Protein AF-A0A7T1I982-F1 (a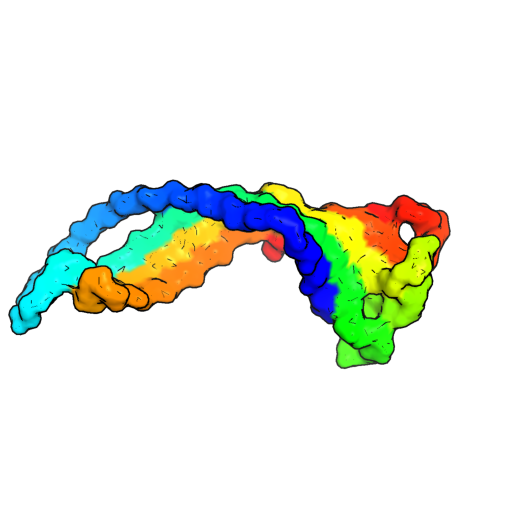fdb_monomer_lite)

Radius of gyration: 23.05 Å; chains: 1; bounding box: 55×33×66 Å

Structure (mmCIF, N/CA/C/O backbone):
data_AF-A0A7T1I982-F1
#
_entry.id   AF-A0A7T1I982-F1
#
loop_
_atom_site.group_PDB
_atom_site.id
_atom_site.type_symbol
_atom_site.label_atom_id
_atom_site.label_alt_id
_atom_site.label_comp_id
_atom_site.label_asym_id
_atom_site.label_entity_id
_atom_site.label_seq_id
_atom_site.pdbx_PDB_ins_code
_atom_site.Cartn_x
_atom_site.Cartn_y
_atom_site.Cartn_z
_atom_site.occupancy
_atom_site.B_iso_or_equiv
_atom_site.auth_seq_id
_atom_site.auth_comp_id
_atom_site.auth_asym_id
_atom_site.auth_atom_id
_atom_site.pdbx_PDB_model_num
ATOM 1 N N . MET A 1 1 ? -8.495 -12.329 6.505 1.00 71.44 1 MET A N 1
ATOM 2 C CA . MET A 1 1 ? -8.638 -10.868 6.593 1.00 71.44 1 MET A CA 1
ATOM 3 C C . MET A 1 1 ? -8.305 -10.332 5.226 1.00 71.44 1 MET A C 1
ATOM 5 O O . MET A 1 1 ? -7.237 -10.658 4.713 1.00 71.44 1 MET A O 1
ATOM 9 N N . HIS A 1 2 ? -9.186 -9.515 4.665 1.00 76.62 2 HIS A N 1
ATOM 10 C CA . HIS A 1 2 ? -8.957 -8.868 3.382 1.00 76.62 2 HIS A CA 1
ATOM 11 C C . HIS A 1 2 ? -9.156 -7.364 3.477 1.00 76.62 2 HIS A C 1
ATOM 13 O O . HIS A 1 2 ? -9.955 -6.864 4.272 1.00 76.62 2 HIS A O 1
ATOM 19 N N . ALA A 1 3 ? -8.416 -6.656 2.629 1.00 72.88 3 ALA A N 1
ATOM 20 C CA . ALA A 1 3 ? -8.620 -5.243 2.377 1.00 72.88 3 ALA A CA 1
ATOM 21 C C . ALA A 1 3 ? -9.680 -5.077 1.278 1.00 72.88 3 ALA A C 1
ATOM 23 O O . ALA A 1 3 ? -9.596 -5.712 0.224 1.00 72.88 3 ALA A O 1
ATOM 24 N N . ARG A 1 4 ? -10.674 -4.218 1.512 1.00 72.69 4 ARG A N 1
ATOM 25 C CA . ARG A 1 4 ? -11.615 -3.736 0.494 1.00 72.69 4 ARG A CA 1
ATOM 26 C C . ARG A 1 4 ? -11.333 -2.264 0.244 1.00 72.69 4 ARG A C 1
ATOM 28 O O . ARG A 1 4 ? -11.470 -1.457 1.158 1.00 72.69 4 ARG A O 1
ATOM 35 N N . THR A 1 5 ? -10.971 -1.916 -0.979 1.00 64.31 5 THR A N 1
ATOM 36 C CA . THR A 1 5 ? -10.926 -0.526 -1.432 1.00 64.31 5 THR A CA 1
ATOM 37 C C . THR A 1 5 ? -12.274 -0.154 -2.041 1.00 64.31 5 THR A C 1
ATOM 39 O O . THR A 1 5 ? -12.868 -0.944 -2.779 1.00 64.31 5 THR A O 1
ATOM 42 N N . THR A 1 6 ? -12.789 1.029 -1.705 1.00 52.59 6 THR A N 1
ATOM 43 C CA . THR A 1 6 ? -14.014 1.561 -2.326 1.00 52.59 6 THR A CA 1
ATOM 44 C C . THR A 1 6 ? -13.594 2.494 -3.463 1.00 52.59 6 THR A C 1
ATOM 46 O O . THR A 1 6 ? -13.079 3.566 -3.155 1.00 52.59 6 THR A O 1
ATOM 49 N N . PRO A 1 7 ? -13.774 2.119 -4.746 1.00 37.97 7 PRO A N 1
ATOM 50 C CA . PRO A 1 7 ? -13.265 2.910 -5.860 1.00 37.97 7 PRO A CA 1
ATOM 51 C C . PRO A 1 7 ? -14.081 4.190 -6.051 1.00 37.97 7 PRO A C 1
ATOM 53 O O . PRO A 1 7 ? -15.233 4.141 -6.495 1.00 37.97 7 PRO A O 1
ATOM 56 N N . HIS A 1 8 ? -13.473 5.342 -5.779 1.00 37.94 8 HIS A N 1
ATOM 57 C CA . HIS A 1 8 ? -14.014 6.654 -6.120 1.00 37.94 8 HIS A CA 1
ATOM 58 C C . HIS A 1 8 ? -12.903 7.523 -6.729 1.00 37.94 8 HIS A C 1
ATOM 60 O O . HIS A 1 8 ? -12.364 8.412 -6.087 1.00 37.94 8 HIS A O 1
ATOM 66 N N . LEU A 1 9 ? -12.689 7.311 -8.034 1.00 40.25 9 LEU A N 1
ATOM 67 C CA . LEU A 1 9 ? -11.891 8.128 -8.958 1.00 40.25 9 LEU A CA 1
ATOM 68 C C . LEU A 1 9 ? -10.350 8.116 -8.787 1.00 40.25 9 LEU A C 1
ATOM 70 O O . LEU A 1 9 ? -9.764 8.890 -8.045 1.00 40.25 9 LEU A O 1
ATOM 74 N N . ALA A 1 10 ? -9.729 7.401 -9.734 1.00 39.25 10 ALA A N 1
ATOM 75 C CA . ALA A 1 10 ? -8.494 7.743 -10.454 1.00 39.25 10 ALA A CA 1
ATOM 76 C C . ALA A 1 10 ? -7.179 7.863 -9.652 1.00 39.25 10 ALA A C 1
ATOM 78 O O . ALA A 1 10 ? -6.748 8.940 -9.251 1.00 39.25 10 ALA A O 1
ATOM 79 N N . LEU A 1 11 ? -6.446 6.746 -9.617 1.00 40.78 11 LEU A N 1
ATOM 80 C CA . LEU A 1 11 ? -5.017 6.678 -9.312 1.00 40.78 11 LEU A CA 1
ATOM 81 C C . LEU A 1 11 ? -4.203 7.454 -10.374 1.00 40.78 11 LEU A C 1
ATOM 83 O O . LEU A 1 11 ? -3.942 6.948 -11.468 1.00 40.78 11 LEU A O 1
ATOM 87 N N . ALA A 1 12 ? -3.817 8.696 -10.080 1.00 39.25 12 ALA A N 1
ATOM 88 C CA . ALA A 1 12 ? -2.963 9.503 -10.952 1.00 39.25 12 ALA A CA 1
ATOM 89 C C . ALA A 1 12 ? -1.482 9.301 -10.586 1.00 39.25 12 ALA A C 1
ATOM 91 O O . ALA A 1 12 ? -0.897 10.090 -9.848 1.00 39.25 12 ALA A O 1
ATOM 92 N N . ILE A 1 13 ? -0.859 8.242 -11.112 1.00 48.72 13 ILE A N 1
ATOM 93 C CA . ILE A 1 13 ? 0.595 8.047 -10.995 1.00 48.72 13 ILE A CA 1
ATOM 94 C C . ILE A 1 13 ? 1.289 9.016 -11.961 1.00 48.72 13 ILE A C 1
ATOM 96 O O . ILE A 1 13 ? 1.375 8.763 -13.165 1.00 48.72 13 ILE A O 1
ATOM 100 N N . LEU A 1 14 ? 1.794 10.136 -11.443 1.00 41.97 14 LEU A N 1
ATOM 101 C CA . LEU A 1 14 ? 2.629 11.063 -12.206 1.00 41.97 14 LEU A CA 1
ATOM 102 C C . LEU A 1 14 ? 4.081 10.551 -12.206 1.00 41.97 14 LEU A C 1
ATOM 104 O O . LEU A 1 14 ? 4.866 10.891 -11.328 1.00 41.97 14 LEU A O 1
ATOM 108 N N . SER A 1 15 ? 4.434 9.701 -13.172 1.00 40.97 15 SER A N 1
ATOM 109 C CA . SER A 1 15 ? 5.790 9.148 -13.311 1.00 40.97 15 SER A CA 1
ATOM 110 C C . SER A 1 15 ? 6.630 9.970 -14.299 1.00 40.97 15 SER A C 1
ATOM 112 O O . SER A 1 15 ? 6.327 10.055 -15.489 1.00 40.97 15 SER A O 1
ATOM 114 N N . LEU A 1 16 ? 7.715 10.583 -13.812 1.00 41.53 16 LEU A N 1
ATOM 115 C CA . LEU A 1 16 ? 8.691 11.300 -14.640 1.00 41.53 16 LEU A CA 1
ATOM 116 C C . LEU A 1 16 ? 9.818 10.338 -15.053 1.00 41.53 16 LEU A C 1
ATOM 118 O O . LEU A 1 16 ? 10.686 10.006 -14.250 1.00 41.53 16 LEU A O 1
ATOM 122 N N . THR A 1 17 ? 9.820 9.871 -16.303 1.00 43.06 17 THR A N 1
ATOM 123 C CA . THR A 1 17 ? 10.876 8.981 -16.820 1.00 43.06 17 THR A CA 1
ATOM 124 C C . THR A 1 17 ? 12.028 9.769 -17.446 1.00 43.06 17 THR A C 1
ATOM 126 O O . THR A 1 17 ? 11.831 10.427 -18.468 1.00 43.06 17 THR A O 1
ATOM 129 N N . LEU A 1 18 ? 13.238 9.644 -16.892 1.00 42.97 18 LEU A N 1
ATOM 130 C CA . LEU A 1 18 ? 14.484 10.139 -17.496 1.00 42.97 18 LEU A CA 1
ATOM 131 C C . LEU A 1 18 ? 15.231 8.985 -18.207 1.00 42.97 18 LEU A C 1
ATOM 133 O O . LEU A 1 18 ? 15.475 7.957 -17.574 1.00 42.97 18 LEU A O 1
ATOM 137 N N . PRO A 1 19 ? 15.614 9.105 -19.495 1.00 44.16 19 PRO A N 1
ATOM 138 C CA . PRO A 1 19 ? 16.376 8.062 -20.185 1.00 44.16 19 PRO A CA 1
ATOM 139 C C . PRO A 1 19 ? 17.868 8.102 -19.801 1.00 44.16 19 PRO A C 1
ATOM 141 O O . PRO A 1 19 ? 18.516 9.136 -19.951 1.00 44.16 19 PRO A O 1
ATOM 144 N N . LEU A 1 20 ? 18.427 6.972 -19.342 1.00 54.00 20 LEU A N 1
ATOM 145 C CA . LEU A 1 20 ? 19.865 6.809 -19.070 1.00 54.00 20 LEU A CA 1
ATOM 146 C C . LEU A 1 20 ? 20.592 6.135 -20.257 1.00 54.00 20 LEU A C 1
ATOM 148 O O . LEU A 1 20 ? 20.045 5.245 -20.905 1.00 54.00 20 LEU A O 1
ATOM 152 N N . LEU A 1 21 ? 21.824 6.579 -20.530 1.00 53.88 21 LEU A N 1
ATOM 153 C CA . LEU A 1 21 ? 22.690 6.200 -21.662 1.00 53.88 21 LEU A CA 1
ATOM 154 C C . LEU A 1 21 ? 23.068 4.702 -21.690 1.00 53.88 21 LEU A C 1
ATOM 156 O O . LEU A 1 21 ? 23.448 4.135 -20.669 1.00 53.88 21 LEU A O 1
ATOM 160 N N . ALA A 1 22 ? 23.028 4.083 -22.878 1.00 53.91 22 ALA A N 1
ATOM 161 C CA . ALA A 1 22 ? 23.384 2.678 -23.111 1.00 53.91 22 ALA A CA 1
ATOM 162 C C . ALA A 1 22 ? 24.857 2.496 -23.544 1.00 53.91 22 ALA A C 1
ATOM 164 O O . ALA A 1 22 ? 25.353 3.238 -24.391 1.00 53.91 22 ALA A O 1
ATOM 165 N N . PHE A 1 23 ? 25.531 1.475 -23.000 1.00 51.56 23 PHE A N 1
ATOM 166 C CA . PHE A 1 23 ? 26.853 0.983 -23.425 1.00 51.56 23 PHE A CA 1
ATOM 167 C C . PHE A 1 23 ? 26.703 -0.127 -24.487 1.00 51.56 23 PHE A C 1
ATOM 169 O O . PHE A 1 23 ? 25.874 -1.021 -24.326 1.00 51.56 23 PHE A O 1
ATOM 176 N N . SER A 1 24 ? 27.510 -0.099 -25.555 1.00 61.81 24 SER A N 1
ATOM 177 C CA . SER A 1 24 ? 27.426 -1.003 -26.720 1.00 61.81 24 SER A CA 1
ATOM 178 C C . SER A 1 24 ? 28.571 -2.036 -26.786 1.00 61.81 24 SER A C 1
ATOM 180 O O . SER A 1 24 ? 29.743 -1.676 -26.719 1.00 61.81 24 SER A O 1
ATOM 182 N N . GLY A 1 25 ? 28.230 -3.3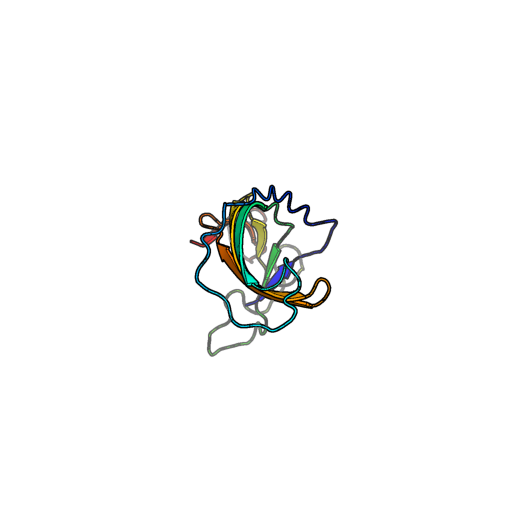24 -26.961 1.00 56.22 25 GLY A N 1
ATOM 183 C CA . GLY A 1 25 ? 29.145 -4.437 -27.298 1.00 56.22 25 GLY A CA 1
ATOM 184 C C . GLY A 1 25 ? 29.010 -4.901 -28.768 1.00 56.22 25 GLY A C 1
ATOM 185 O O . GLY A 1 25 ? 28.096 -4.437 -29.452 1.00 56.22 25 GLY A O 1
ATOM 186 N N . PRO A 1 26 ? 29.900 -5.778 -29.291 1.00 54.31 26 PRO A N 1
ATOM 187 C CA . PRO A 1 26 ? 30.005 -6.058 -30.730 1.00 54.31 26 PRO A CA 1
ATOM 188 C C . PRO A 1 26 ? 28.917 -7.009 -31.271 1.00 54.31 26 PRO A C 1
ATOM 190 O O . PRO A 1 26 ? 28.424 -7.891 -30.572 1.00 54.31 26 PRO A O 1
ATOM 193 N N . ALA A 1 27 ? 28.557 -6.793 -32.542 1.00 50.53 27 ALA A N 1
ATOM 194 C CA . ALA A 1 27 ? 27.312 -7.205 -33.195 1.00 50.53 27 ALA A CA 1
ATOM 195 C C . ALA A 1 27 ? 27.381 -8.517 -34.012 1.00 50.53 27 ALA A C 1
ATOM 197 O O . ALA A 1 27 ? 28.410 -8.855 -34.593 1.00 50.53 27 ALA A O 1
ATOM 198 N N . SER A 1 28 ? 26.233 -9.198 -34.138 1.00 48.69 28 SER A N 1
ATOM 199 C CA . SER A 1 28 ? 25.940 -10.233 -35.146 1.00 48.69 28 SER A CA 1
ATOM 200 C C . SER A 1 28 ? 24.785 -9.774 -36.047 1.00 48.69 28 SER A C 1
ATOM 202 O O . SER A 1 28 ? 23.819 -9.184 -35.564 1.00 48.69 28 SER A O 1
ATOM 204 N N . HIS A 1 29 ? 24.890 -10.038 -37.354 1.00 45.75 29 HIS A N 1
ATOM 205 C CA . HIS A 1 29 ? 23.954 -9.587 -38.391 1.00 45.75 29 HIS A CA 1
ATOM 206 C C . HIS A 1 29 ? 22.636 -10.384 -38.399 1.00 45.75 29 HIS A C 1
ATOM 208 O O . HIS A 1 29 ? 22.467 -11.342 -39.147 1.00 45.75 29 HIS A O 1
ATOM 214 N N . ALA A 1 30 ? 21.673 -9.925 -37.608 1.00 51.34 30 ALA A N 1
ATOM 215 C CA . ALA A 1 30 ? 20.272 -9.852 -38.017 1.00 51.34 30 ALA A CA 1
ATOM 216 C C . ALA A 1 30 ? 19.985 -8.376 -38.331 1.00 51.34 30 ALA A C 1
ATOM 218 O O . ALA A 1 30 ? 20.660 -7.508 -37.774 1.00 51.34 30 ALA A O 1
ATOM 219 N N . GLN A 1 31 ? 19.020 -8.059 -39.201 1.00 46.59 31 GLN A N 1
ATOM 220 C CA . GLN A 1 31 ? 18.556 -6.677 -39.361 1.00 46.59 31 GLN A CA 1
ATOM 221 C C . GLN A 1 31 ? 17.841 -6.275 -38.067 1.00 46.59 31 GLN A C 1
ATOM 223 O O . GLN A 1 31 ? 16.626 -6.396 -37.937 1.00 46.59 31 GLN A O 1
ATOM 228 N N . ALA A 1 32 ? 18.637 -5.914 -37.064 1.00 54.34 32 ALA A N 1
ATOM 229 C CA . ALA A 1 32 ? 18.178 -5.489 -35.767 1.00 54.34 32 ALA A CA 1
ATOM 230 C C . ALA A 1 32 ? 17.438 -4.174 -35.980 1.00 54.34 32 ALA A C 1
ATOM 232 O O . ALA A 1 32 ? 17.995 -3.215 -36.518 1.00 54.34 32 ALA A O 1
ATOM 233 N N . ASP A 1 33 ? 16.169 -4.133 -35.577 1.00 62.53 33 ASP A N 1
ATOM 234 C CA . ASP A 1 33 ? 15.517 -2.857 -35.319 1.00 62.53 33 ASP A CA 1
ATOM 235 C C . ASP A 1 33 ? 16.475 -2.085 -34.395 1.00 62.53 33 ASP A C 1
ATOM 237 O O . ASP A 1 33 ? 16.852 -2.636 -33.360 1.00 62.53 33 ASP A O 1
ATOM 241 N N . PRO A 1 34 ? 16.929 -0.866 -34.730 1.00 64.88 34 PRO A N 1
ATOM 242 C CA . PRO A 1 34 ? 17.893 -0.130 -33.904 1.00 64.88 34 PRO A CA 1
ATOM 243 C C . PRO A 1 34 ? 17.386 0.124 -32.474 1.00 64.88 34 PRO A C 1
ATOM 245 O O . PRO A 1 34 ? 18.147 0.544 -31.609 1.00 64.88 34 PRO A O 1
ATOM 248 N N . ALA A 1 35 ? 16.098 -0.128 -32.223 1.00 74.12 35 ALA A N 1
ATOM 249 C CA . ALA A 1 35 ? 15.475 -0.086 -30.912 1.00 74.12 35 ALA A CA 1
ATOM 250 C C . ALA A 1 35 ? 15.458 -1.435 -30.160 1.00 74.12 35 ALA A C 1
ATOM 252 O O . ALA A 1 35 ? 15.021 -1.455 -29.010 1.00 74.12 35 ALA A O 1
ATOM 253 N N . ALA A 1 36 ? 15.850 -2.550 -30.780 1.00 88.88 36 ALA A N 1
ATOM 254 C CA . ALA A 1 36 ? 15.878 -3.858 -30.138 1.00 88.88 36 ALA A CA 1
ATOM 255 C C . ALA A 1 36 ? 17.066 -3.964 -29.174 1.00 88.88 36 ALA A C 1
ATOM 257 O O . ALA A 1 36 ? 18.191 -3.600 -29.513 1.00 88.88 36 ALA A O 1
ATOM 258 N N . GLY A 1 37 ? 16.815 -4.468 -27.969 1.00 92.25 37 GLY A N 1
ATOM 259 C CA . GLY A 1 37 ? 17.839 -4.585 -26.938 1.00 92.25 37 GLY A CA 1
ATOM 260 C C . GLY A 1 37 ? 17.310 -4.448 -25.512 1.00 92.25 37 GLY A C 1
ATOM 261 O O . GLY A 1 37 ? 16.119 -4.179 -25.298 1.00 92.25 37 GLY A O 1
ATOM 262 N N . PRO A 1 38 ? 18.199 -4.650 -24.524 1.00 94.94 38 PRO A N 1
ATOM 263 C CA . PRO A 1 38 ? 17.874 -4.453 -23.124 1.00 94.94 38 PRO A CA 1
ATOM 264 C C . PRO A 1 38 ? 17.721 -2.964 -22.810 1.00 94.94 38 PRO A C 1
ATOM 266 O O . PRO A 1 38 ? 18.409 -2.115 -23.376 1.00 94.94 38 PRO A O 1
ATOM 269 N N . TYR A 1 39 ? 16.837 -2.644 -21.874 1.00 92.06 39 TYR A N 1
ATOM 270 C CA . TYR A 1 39 ? 16.705 -1.296 -21.339 1.00 92.06 39 TYR A CA 1
ATOM 271 C C . TYR A 1 39 ? 16.304 -1.342 -19.862 1.00 92.06 39 TYR A C 1
ATOM 273 O O . TYR A 1 39 ? 15.713 -2.314 -19.388 1.00 92.06 39 TYR A O 1
ATOM 281 N N . GLY A 1 40 ? 16.633 -0.269 -19.147 1.00 94.38 40 GLY A N 1
ATOM 282 C CA . GLY A 1 40 ? 16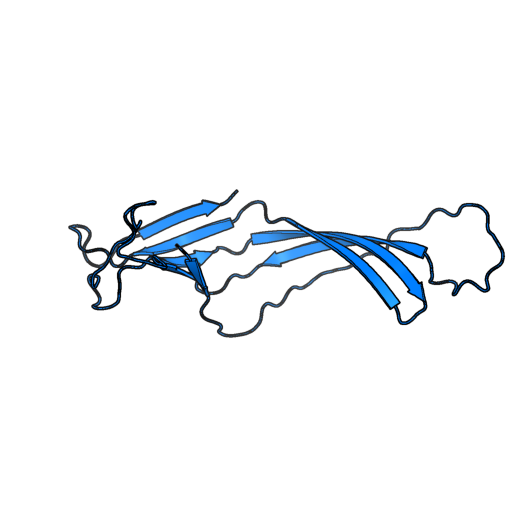.227 -0.048 -17.764 1.00 94.38 40 GLY A CA 1
ATOM 283 C C . GLY A 1 40 ? 15.339 1.185 -17.640 1.00 94.38 40 GLY A C 1
ATOM 284 O O . GLY A 1 40 ? 15.426 2.113 -18.448 1.00 94.38 40 GLY A O 1
ATOM 285 N N . ARG A 1 41 ? 14.482 1.193 -16.622 1.00 94.81 41 ARG A N 1
ATOM 286 C CA . ARG A 1 41 ? 13.691 2.350 -16.202 1.00 94.81 41 ARG A CA 1
ATOM 287 C C . ARG A 1 41 ? 13.784 2.492 -14.695 1.00 94.81 41 ARG A C 1
ATOM 289 O O . ARG A 1 41 ? 13.744 1.499 -13.979 1.00 94.81 41 ARG A O 1
ATOM 296 N N . LEU A 1 42 ? 13.857 3.732 -14.242 1.00 95.12 42 LEU A N 1
ATOM 297 C CA . LEU A 1 42 ? 13.653 4.096 -12.851 1.00 95.12 42 LEU A CA 1
ATOM 298 C C . LEU A 1 42 ? 12.593 5.193 -12.815 1.00 95.12 42 LEU A C 1
ATOM 300 O O . LEU A 1 42 ? 12.525 6.025 -13.726 1.00 95.12 42 LEU A O 1
ATOM 304 N N . GLY A 1 43 ? 11.755 5.157 -11.792 1.00 93.38 43 GLY A N 1
ATOM 305 C CA . GLY A 1 43 ? 10.670 6.099 -11.579 1.00 93.38 43 GLY A CA 1
ATOM 306 C C . GLY A 1 43 ? 10.489 6.381 -10.096 1.00 93.38 43 GLY A C 1
ATOM 307 O O . GLY A 1 43 ? 10.866 5.583 -9.239 1.00 93.38 43 GLY A O 1
ATOM 308 N N . GLY A 1 44 ? 9.917 7.540 -9.809 1.00 94.50 44 GLY A N 1
ATOM 309 C CA . GLY A 1 44 ? 9.446 7.907 -8.485 1.00 94.50 44 GLY A CA 1
ATOM 310 C C . GLY A 1 44 ? 8.099 8.605 -8.610 1.00 94.50 44 GLY A C 1
ATOM 311 O O . GLY A 1 44 ? 7.841 9.262 -9.622 1.00 94.50 44 GLY A O 1
ATOM 312 N N . GLY A 1 45 ? 7.249 8.454 -7.604 1.00 91.94 45 GLY A N 1
ATOM 313 C CA . GLY A 1 45 ? 5.922 9.055 -7.569 1.00 91.94 45 GLY A CA 1
ATOM 314 C C . GLY A 1 45 ? 5.380 9.164 -6.151 1.00 91.94 45 GLY A C 1
ATOM 315 O O . GLY A 1 45 ? 6.021 8.736 -5.195 1.00 91.94 45 GLY A O 1
ATOM 316 N N . ILE A 1 46 ? 4.191 9.745 -6.028 1.00 91.12 46 ILE A N 1
ATOM 317 C CA . ILE A 1 46 ? 3.428 9.772 -4.780 1.00 91.12 46 ILE A CA 1
ATOM 318 C C . ILE A 1 46 ? 2.141 8.995 -5.029 1.00 91.12 46 ILE A C 1
ATOM 320 O O . ILE A 1 46 ? 1.414 9.297 -5.977 1.00 91.12 46 ILE A O 1
ATOM 324 N N . ASP A 1 47 ? 1.890 7.992 -4.196 1.00 88.25 47 ASP A N 1
ATOM 325 C CA . ASP A 1 47 ? 0.624 7.273 -4.145 1.00 88.25 47 ASP A CA 1
ATOM 326 C C . ASP A 1 47 ? -0.350 8.055 -3.261 1.00 88.25 47 ASP A C 1
ATOM 328 O O . ASP A 1 47 ? 0.040 8.516 -2.189 1.00 88.25 47 ASP A O 1
ATOM 332 N N . TRP A 1 48 ? -1.600 8.198 -3.697 1.00 87.31 48 TRP A N 1
ATOM 333 C CA . TRP A 1 48 ? -2.680 8.827 -2.928 1.00 87.31 48 TRP A CA 1
ATOM 334 C C . TRP A 1 48 ? -3.776 7.782 -2.720 1.00 87.31 48 TRP A C 1
ATOM 336 O O . TRP A 1 48 ? -4.656 7.643 -3.573 1.00 87.31 48 TRP A O 1
ATOM 346 N N . PRO A 1 49 ? -3.696 6.995 -1.636 1.00 80.56 49 PRO A N 1
ATOM 347 C CA . PRO A 1 49 ? -4.556 5.838 -1.463 1.00 80.56 49 PRO A CA 1
ATOM 348 C C . PRO A 1 49 ? -5.998 6.241 -1.152 1.00 80.56 49 PRO A C 1
ATOM 350 O O . PRO A 1 49 ? -6.264 7.157 -0.374 1.00 80.56 49 PRO A O 1
ATOM 353 N N . GLU A 1 50 ? -6.947 5.515 -1.733 1.00 84.38 50 GLU A N 1
ATOM 354 C CA . GLU A 1 50 ? -8.365 5.683 -1.423 1.00 84.38 50 GLU A CA 1
ATOM 355 C C . GLU A 1 50 ? -8.735 5.050 -0.067 1.00 84.38 50 GLU A C 1
ATOM 357 O O . GLU A 1 50 ? -7.945 4.365 0.595 1.00 84.38 50 GLU A O 1
ATOM 362 N N . SER A 1 51 ? -9.996 5.245 0.334 1.00 86.88 51 SER A N 1
ATOM 363 C CA . SER A 1 51 ? -10.551 4.595 1.520 1.00 86.88 51 SER A CA 1
ATOM 364 C C . SER A 1 51 ? -10.402 3.069 1.446 1.00 86.88 51 SER A C 1
ATOM 366 O O . SER A 1 51 ? -10.800 2.430 0.465 1.00 86.88 51 SER A O 1
ATOM 368 N N . THR A 1 52 ? -9.850 2.493 2.510 1.00 88.88 52 THR A N 1
ATOM 369 C CA . THR A 1 52 ? -9.608 1.063 2.680 1.00 88.88 52 THR A CA 1
ATOM 370 C C . THR A 1 52 ? -10.317 0.569 3.936 1.00 88.88 52 THR A C 1
ATOM 372 O O . THR A 1 52 ? -10.212 1.163 5.010 1.00 88.88 52 THR A O 1
ATOM 375 N N . GLY A 1 53 ? -11.054 -0.529 3.797 1.00 89.94 53 GLY A N 1
ATOM 376 C CA . GLY A 1 53 ? -11.690 -1.247 4.894 1.00 89.94 53 GLY A CA 1
ATOM 377 C C . GLY A 1 53 ? -11.049 -2.611 5.114 1.00 89.94 53 GLY A C 1
ATOM 378 O O . GLY A 1 53 ? -10.735 -3.314 4.156 1.00 89.94 53 GLY A O 1
ATOM 379 N N . PHE A 1 54 ? -10.907 -3.011 6.370 1.00 91.25 54 PHE A N 1
ATOM 380 C CA . PHE A 1 54 ? -10.432 -4.319 6.786 1.00 91.25 54 PHE A CA 1
ATOM 381 C C . PHE A 1 54 ? -11.534 -5.075 7.516 1.00 91.25 54 PHE A C 1
ATOM 383 O O . PHE A 1 54 ? -12.135 -4.561 8.460 1.00 91.25 54 PHE A O 1
ATOM 390 N N . ALA A 1 55 ? -11.765 -6.311 7.085 1.00 92.25 55 ALA A N 1
ATOM 391 C CA . ALA A 1 55 ? -12.706 -7.228 7.711 1.00 92.25 55 ALA A CA 1
ATOM 392 C C . ALA A 1 55 ? -12.187 -8.670 7.609 1.00 92.25 55 ALA A C 1
ATOM 394 O O . ALA A 1 55 ? -11.245 -8.971 6.867 1.00 92.25 55 ALA A O 1
ATOM 395 N N . ASP A 1 56 ? -12.809 -9.584 8.350 1.00 91.75 56 ASP A N 1
ATOM 396 C CA . ASP A 1 56 ? -12.550 -11.008 8.177 1.00 91.75 56 ASP A CA 1
ATOM 397 C C . ASP A 1 56 ? -13.248 -11.533 6.918 1.00 91.75 56 ASP A C 1
ATOM 399 O O . ASP A 1 56 ? -14.436 -11.286 6.707 1.00 91.75 56 ASP A O 1
ATOM 403 N N . ASP A 1 57 ? -12.530 -12.318 6.110 1.00 90.69 57 ASP A N 1
ATOM 404 C CA . ASP A 1 57 ? -13.121 -13.072 4.996 1.00 90.69 57 ASP A CA 1
ATOM 405 C C . ASP A 1 57 ? -14.128 -14.108 5.506 1.00 90.69 57 ASP A C 1
ATOM 407 O O . ASP A 1 57 ? -15.222 -14.266 4.969 1.00 90.69 57 ASP A O 1
ATOM 411 N N . ASN A 1 58 ? -13.743 -14.810 6.575 1.00 91.50 58 ASN A N 1
ATOM 412 C CA . ASN A 1 58 ? -14.584 -15.740 7.307 1.00 91.50 58 ASN A CA 1
ATOM 413 C C . ASN A 1 58 ? -14.562 -15.365 8.789 1.00 91.50 58 ASN A C 1
ATOM 415 O O . ASN A 1 58 ? -13.669 -15.771 9.535 1.00 91.50 58 ASN A O 1
ATOM 419 N N . CYS A 1 59 ? -15.576 -14.617 9.213 1.00 92.31 59 CYS A N 1
ATOM 420 C CA . CYS A 1 59 ? -15.711 -14.140 10.586 1.00 92.31 59 CYS A CA 1
ATOM 421 C C . CYS A 1 59 ? -15.892 -15.268 11.623 1.00 92.31 59 CYS A C 1
ATOM 423 O O . CYS A 1 59 ? -15.738 -15.033 12.819 1.00 92.31 59 CYS A O 1
ATOM 425 N N . ALA A 1 60 ? -16.210 -16.492 11.180 1.00 94.25 60 ALA A N 1
ATOM 426 C CA . ALA A 1 60 ? -16.361 -17.675 12.027 1.00 94.25 60 ALA A CA 1
ATOM 427 C C . ALA A 1 60 ? -15.116 -18.583 12.010 1.00 94.25 60 ALA A C 1
ATOM 429 O O . ALA A 1 60 ? -15.151 -19.698 12.540 1.00 94.25 60 ALA A O 1
ATOM 430 N N . SER A 1 61 ? -14.020 -18.146 11.378 1.00 94.19 61 SER A N 1
ATOM 431 C CA . SER A 1 61 ? -12.784 -18.922 11.320 1.00 94.19 61 SER A CA 1
ATOM 432 C C . SER A 1 61 ? -12.201 -19.138 12.718 1.00 94.19 61 SER A C 1
ATOM 434 O O . SER A 1 61 ? -12.084 -18.206 13.510 1.00 94.19 61 SER A O 1
ATOM 436 N N . GLN A 1 62 ? -11.807 -20.379 13.012 1.00 93.19 62 GLN A N 1
ATOM 437 C CA . GLN A 1 62 ? -11.146 -20.753 14.271 1.00 93.19 62 GLN A CA 1
ATOM 438 C C . GLN A 1 62 ? -9.656 -21.071 14.084 1.00 93.19 62 GLN A C 1
ATOM 440 O O . GLN A 1 62 ? -8.915 -21.139 15.064 1.00 93.19 62 GLN A O 1
ATOM 445 N N . ARG A 1 63 ? -9.202 -21.296 12.841 1.00 89.56 63 ARG A N 1
ATOM 446 C CA . ARG A 1 63 ? -7.800 -21.597 12.499 1.00 89.56 63 ARG A CA 1
ATOM 447 C C . ARG A 1 63 ? -7.427 -21.004 11.128 1.00 89.56 63 ARG A C 1
ATOM 449 O O . ARG A 1 63 ? -7.683 -21.658 10.120 1.00 89.56 63 ARG A O 1
ATOM 456 N N . PRO A 1 64 ? -6.810 -19.808 11.080 1.00 88.12 64 PRO A N 1
ATOM 457 C CA . PRO A 1 64 ? -6.561 -18.902 12.209 1.00 88.12 64 PRO A CA 1
ATOM 458 C C . PRO A 1 64 ? -7.873 -18.361 12.797 1.00 88.12 64 PRO A C 1
ATOM 460 O O . PRO A 1 64 ? -8.895 -18.339 12.108 1.00 88.12 64 PRO A O 1
ATOM 463 N N . ALA A 1 65 ? -7.860 -17.965 14.072 1.00 91.12 65 ALA A N 1
ATOM 464 C CA . ALA A 1 65 ? -9.008 -17.293 14.676 1.00 91.12 65 ALA A CA 1
ATOM 465 C C . ALA A 1 65 ? -9.307 -15.984 13.923 1.00 91.12 65 ALA A C 1
ATOM 467 O O . ALA A 1 65 ? -8.378 -15.282 13.520 1.00 91.12 65 ALA A O 1
ATOM 468 N N . ALA A 1 66 ? -10.589 -15.688 13.711 1.00 91.19 66 ALA A N 1
ATOM 469 C CA . ALA A 1 66 ? -11.038 -14.432 13.119 1.00 91.19 66 ALA A CA 1
ATOM 470 C C . ALA A 1 66 ? -10.548 -13.232 13.952 1.00 91.19 66 ALA A C 1
ATOM 472 O O . ALA A 1 66 ? -10.582 -13.282 15.184 1.00 91.19 66 ALA A O 1
ATOM 473 N N . LEU A 1 67 ? -10.071 -12.178 13.283 1.00 89.56 67 LEU A N 1
ATOM 474 C CA . LEU A 1 67 ? -9.459 -11.023 13.944 1.00 89.56 67 LEU A CA 1
ATOM 475 C C . LEU A 1 67 ? -10.512 -10.082 14.542 1.00 89.56 67 LEU A C 1
ATOM 477 O O . LEU A 1 67 ? -10.332 -9.565 15.641 1.00 89.56 67 LEU A O 1
ATOM 481 N N . PHE A 1 68 ? -11.605 -9.870 13.813 1.00 90.69 68 PHE A N 1
ATOM 482 C CA . PHE A 1 68 ? -12.730 -9.022 14.198 1.00 90.69 68 PHE A CA 1
ATOM 483 C C . PHE A 1 68 ? -13.910 -9.861 14.705 1.00 90.69 68 PHE A C 1
ATOM 485 O O . PHE A 1 68 ? -14.571 -9.485 15.670 1.00 90.69 68 PHE A O 1
ATOM 492 N N . GLY A 1 69 ? -14.148 -11.022 14.088 1.00 91.12 69 GLY A N 1
ATOM 493 C CA . GLY A 1 69 ? -15.226 -11.942 14.445 1.00 91.12 69 GLY A CA 1
ATOM 494 C C . GLY A 1 69 ? -16.574 -11.593 13.811 1.00 91.12 69 GLY A C 1
ATOM 495 O O . GLY A 1 69 ? -16.723 -10.625 13.064 1.00 91.12 69 GLY A O 1
ATOM 496 N N . CYS A 1 70 ? -17.575 -12.442 14.054 1.00 91.88 70 CYS A N 1
ATOM 497 C CA . CYS A 1 70 ? -18.923 -12.223 13.533 1.00 91.88 70 CYS A CA 1
ATOM 498 C C . CYS A 1 70 ? -19.730 -11.310 14.457 1.00 91.88 70 CYS A C 1
ATOM 500 O O . CYS A 1 70 ? -19.757 -11.501 15.670 1.00 91.88 70 CYS A O 1
ATOM 502 N N . GLY A 1 71 ? -20.470 -10.374 13.869 1.00 90.56 71 GLY A N 1
ATOM 503 C CA . GLY A 1 71 ? -21.390 -9.513 14.600 1.00 90.56 71 GLY A CA 1
ATOM 504 C C . GLY A 1 71 ? -21.610 -8.185 13.896 1.00 90.56 71 GLY A C 1
ATOM 505 O O . GLY A 1 71 ? -20.903 -7.848 12.944 1.00 90.56 71 GLY A O 1
ATOM 506 N N . ALA A 1 72 ? -22.602 -7.440 14.374 1.00 91.06 72 ALA A N 1
ATOM 507 C CA . ALA A 1 72 ? -22.765 -6.040 14.022 1.00 91.06 72 ALA A CA 1
ATOM 508 C C . ALA A 1 72 ? -21.983 -5.175 15.016 1.00 91.06 72 ALA A C 1
ATOM 510 O O . ALA A 1 72 ? -22.034 -5.405 16.224 1.00 91.06 72 ALA A O 1
ATOM 511 N N . GLY A 1 73 ? -21.266 -4.187 14.498 1.00 89.50 73 GLY A N 1
ATOM 512 C CA . GLY A 1 73 ? -20.609 -3.159 15.279 1.00 89.50 73 GLY A CA 1
ATOM 513 C C . GLY A 1 73 ? -21.582 -2.132 15.849 1.00 89.50 73 GLY A C 1
ATOM 514 O O . GLY A 1 73 ? -22.798 -2.190 15.647 1.00 89.50 73 GLY A O 1
ATOM 515 N N . ASN A 1 74 ? -21.022 -1.137 16.531 1.00 88.75 74 ASN A N 1
ATOM 516 C CA . ASN A 1 74 ? -21.759 -0.039 17.168 1.00 88.75 74 ASN A CA 1
ATOM 517 C C . ASN A 1 74 ? -22.603 0.809 16.188 1.00 88.75 74 ASN A C 1
ATOM 519 O O . ASN A 1 74 ? -23.506 1.526 16.610 1.00 88.75 74 ASN A O 1
ATOM 523 N N . ASN A 1 75 ? -22.330 0.702 14.888 1.00 85.94 75 ASN A N 1
ATOM 524 C CA . ASN A 1 75 ? -23.009 1.394 13.796 1.00 85.94 75 ASN A CA 1
ATOM 525 C C . ASN A 1 75 ? -23.976 0.487 13.006 1.00 85.94 75 ASN A C 1
ATOM 527 O O . ASN A 1 75 ? -24.454 0.880 11.944 1.00 85.94 75 ASN A O 1
ATOM 531 N N . GLY A 1 76 ? -24.231 -0.740 13.474 1.00 87.31 76 GLY A N 1
ATOM 532 C CA . GLY A 1 76 ? -25.123 -1.705 12.821 1.00 87.31 76 GLY A CA 1
ATOM 533 C C . GLY A 1 76 ? -24.551 -2.380 11.567 1.00 87.31 76 GLY A C 1
ATOM 534 O O . GLY A 1 76 ? -25.205 -3.254 11.000 1.00 87.31 76 GLY A O 1
ATOM 535 N N . ARG A 1 77 ? -23.338 -2.017 11.131 1.00 89.00 77 ARG A N 1
ATOM 536 C CA . ARG A 1 77 ? -22.612 -2.683 10.034 1.00 89.00 77 ARG A CA 1
ATOM 537 C C . ARG A 1 77 ? -21.780 -3.853 10.581 1.00 89.00 77 ARG A C 1
ATOM 539 O O . ARG A 1 77 ? -21.524 -3.872 11.782 1.00 89.00 77 ARG A O 1
ATOM 546 N N . PRO A 1 78 ? -21.347 -4.826 9.756 1.00 91.25 78 PRO A N 1
ATOM 547 C CA . PRO A 1 78 ? -20.425 -5.875 10.202 1.00 91.25 78 PRO A CA 1
ATOM 548 C C . PRO A 1 78 ? -19.164 -5.301 10.862 1.00 91.25 78 PRO A C 1
ATOM 550 O O . PRO A 1 78 ? -18.761 -4.188 10.525 1.00 91.25 78 PRO A O 1
ATOM 553 N N . LEU A 1 79 ? -18.559 -6.041 11.795 1.00 91.62 79 LEU A N 1
ATOM 554 C CA . LEU A 1 79 ? -17.318 -5.620 12.456 1.00 91.62 79 LEU A CA 1
ATOM 555 C C . LEU A 1 79 ? -16.197 -5.410 11.424 1.00 91.62 79 LEU A C 1
ATOM 557 O O . LEU A 1 79 ? -15.855 -6.321 10.669 1.00 91.62 79 LEU A O 1
ATOM 561 N N . GLU A 1 80 ? -15.647 -4.200 11.389 1.00 92.00 80 GLU A N 1
ATOM 562 C CA . GLU A 1 80 ? -14.623 -3.766 10.442 1.00 92.00 80 GLU A CA 1
ATOM 563 C C . GLU A 1 80 ? -13.769 -2.624 11.018 1.00 92.00 80 GLU A C 1
ATOM 565 O O . GLU A 1 80 ? -14.130 -1.960 11.996 1.00 92.00 80 GLU A O 1
ATOM 570 N N . ALA A 1 81 ? -12.634 -2.380 10.370 1.00 92.19 81 ALA A N 1
ATOM 571 C CA . ALA A 1 81 ? -11.835 -1.172 10.527 1.00 92.19 81 ALA A CA 1
ATOM 572 C C . ALA A 1 81 ? -11.768 -0.443 9.183 1.00 92.19 81 ALA A C 1
ATOM 574 O O . ALA A 1 81 ? -11.306 -1.014 8.202 1.00 92.19 81 ALA A O 1
ATOM 575 N N . SER A 1 82 ? -12.219 0.805 9.121 1.00 91.31 82 SER A N 1
ATOM 576 C CA . SER A 1 82 ? -12.246 1.604 7.891 1.00 91.31 82 SER A CA 1
ATOM 577 C C . SER A 1 82 ? -11.419 2.872 8.043 1.00 91.31 82 SER A C 1
ATOM 579 O O . SER A 1 82 ? -11.529 3.558 9.057 1.00 91.31 82 SER A O 1
ATOM 581 N N . GLY A 1 83 ? -10.629 3.208 7.033 1.00 91.06 83 GLY A N 1
ATOM 582 C CA . GLY A 1 83 ? -9.738 4.363 7.053 1.00 91.06 83 GLY A CA 1
ATOM 583 C C . GLY A 1 83 ? -9.107 4.598 5.692 1.00 91.06 83 GLY A C 1
ATOM 584 O O . GLY A 1 83 ? -9.673 4.217 4.669 1.00 91.06 83 GLY A O 1
ATOM 585 N N . SER A 1 84 ? -7.925 5.191 5.675 1.00 90.56 84 SER A N 1
ATOM 586 C CA . SER A 1 84 ? -7.106 5.348 4.474 1.00 90.56 84 SER A CA 1
ATOM 587 C C . SER A 1 84 ? -5.636 5.204 4.831 1.00 90.56 84 SER A C 1
ATOM 589 O O . SER A 1 84 ? -5.247 5.347 5.992 1.00 90.56 84 SER A O 1
ATOM 591 N N . PHE A 1 85 ? -4.828 4.904 3.821 1.00 90.19 85 PHE A N 1
ATOM 592 C CA . PHE A 1 85 ? -3.389 5.072 3.942 1.00 90.19 85 PHE A CA 1
ATOM 593 C C . PHE A 1 85 ? -3.024 6.525 3.660 1.00 90.19 85 PHE A C 1
ATOM 595 O O . PHE A 1 85 ? -3.655 7.173 2.820 1.00 90.19 85 PHE A O 1
ATOM 602 N N . ASP A 1 86 ? -2.006 7.015 4.353 1.00 89.56 86 ASP A N 1
ATOM 603 C CA . ASP A 1 86 ? -1.434 8.320 4.071 1.00 89.56 86 ASP A CA 1
ATOM 604 C C . ASP A 1 86 ? -0.719 8.317 2.707 1.00 89.56 86 ASP A C 1
ATOM 606 O O . ASP A 1 86 ? -0.321 7.257 2.204 1.00 89.56 86 ASP A O 1
ATOM 610 N N . PRO A 1 87 ? -0.565 9.491 2.069 1.00 89.56 87 PRO A N 1
ATOM 611 C CA . PRO A 1 87 ? 0.164 9.597 0.817 1.00 89.56 87 PRO A CA 1
ATOM 612 C C . PRO A 1 87 ? 1.597 9.100 0.984 1.00 89.56 87 PRO A C 1
ATOM 614 O O . PRO A 1 87 ? 2.328 9.579 1.852 1.00 89.56 87 PRO A O 1
ATOM 617 N N . ALA A 1 88 ? 2.009 8.168 0.130 1.00 88.88 88 ALA A N 1
ATOM 618 C CA . ALA A 1 88 ? 3.275 7.463 0.282 1.00 88.88 88 ALA A CA 1
ATOM 619 C C . ALA A 1 88 ? 4.184 7.666 -0.928 1.00 88.88 88 ALA A C 1
ATOM 621 O O . ALA A 1 88 ? 3.731 7.732 -2.074 1.00 88.88 88 ALA A O 1
ATOM 622 N N . LEU A 1 89 ? 5.493 7.728 -0.684 1.00 90.75 89 LEU A N 1
ATOM 623 C CA . LEU A 1 89 ? 6.480 7.711 -1.757 1.00 90.75 89 LEU A CA 1
ATOM 624 C C . LEU A 1 89 ? 6.468 6.339 -2.444 1.00 90.75 89 LEU A C 1
ATOM 626 O O . LEU A 1 89 ? 6.494 5.298 -1.788 1.00 90.75 89 LEU A O 1
ATOM 630 N N . VAL A 1 90 ? 6.493 6.342 -3.772 1.00 92.75 90 VAL A N 1
ATOM 631 C CA . VAL A 1 90 ? 6.662 5.142 -4.593 1.00 92.75 90 VAL A CA 1
ATOM 632 C C . VAL A 1 90 ? 7.973 5.256 -5.345 1.00 92.75 90 VAL A C 1
ATOM 634 O O . VAL A 1 90 ? 8.235 6.272 -5.989 1.00 92.75 90 VAL A O 1
ATOM 637 N N . VAL A 1 91 ? 8.779 4.201 -5.292 1.00 93.94 91 VAL A N 1
ATOM 638 C CA . VAL A 1 91 ? 9.974 4.039 -6.120 1.00 93.94 91 VAL A CA 1
ATOM 639 C C . VAL A 1 91 ? 9.770 2.836 -7.023 1.00 93.94 91 VAL A C 1
ATOM 641 O O . VAL A 1 91 ? 9.451 1.741 -6.562 1.00 93.94 91 VAL A O 1
ATOM 644 N N . GLU A 1 92 ? 9.972 3.035 -8.318 1.00 95.88 92 GLU A N 1
ATOM 645 C CA . GLU A 1 92 ? 9.792 2.005 -9.331 1.00 95.88 92 GLU A CA 1
ATOM 646 C C . GLU A 1 92 ? 11.107 1.738 -10.057 1.00 95.88 92 GLU A C 1
ATOM 648 O O . GLU A 1 92 ? 11.835 2.657 -10.442 1.00 95.88 92 GLU A O 1
ATOM 653 N N . GLY A 1 93 ? 11.397 0.464 -10.287 1.00 96.81 93 GLY A N 1
ATOM 654 C CA . GLY A 1 93 ? 12.491 0.016 -11.130 1.00 96.81 93 GLY A CA 1
ATOM 655 C C . GLY A 1 93 ? 12.002 -1.022 -12.122 1.00 96.81 93 GLY A C 1
ATOM 656 O O . GLY A 1 93 ? 11.251 -1.923 -11.769 1.00 96.81 93 GLY A O 1
ATOM 657 N N . ALA A 1 94 ? 12.434 -0.907 -13.371 1.00 96.56 94 ALA A N 1
ATOM 658 C CA . ALA A 1 94 ? 12.082 -1.852 -14.415 1.00 96.56 94 ALA A CA 1
ATOM 659 C C . ALA A 1 94 ? 13.305 -2.241 -15.235 1.00 96.56 94 ALA A C 1
ATOM 661 O O . ALA A 1 94 ? 14.142 -1.400 -15.573 1.00 96.56 94 ALA A O 1
ATOM 662 N N . VAL A 1 95 ? 13.374 -3.514 -15.605 1.00 96.75 95 VAL A N 1
ATOM 663 C CA . VAL A 1 95 ? 14.325 -4.028 -16.590 1.00 96.75 95 VAL A CA 1
ATOM 664 C C . VAL A 1 95 ? 13.550 -4.774 -17.656 1.00 96.75 95 VAL A C 1
ATOM 666 O O . VAL A 1 95 ? 12.640 -5.546 -17.359 1.00 96.75 95 VAL A O 1
ATOM 669 N N . GLY A 1 96 ? 13.880 -4.536 -18.916 1.00 95.50 96 GLY A N 1
ATOM 670 C CA . GLY A 1 96 ? 13.141 -5.133 -20.012 1.00 95.50 96 GLY A CA 1
ATOM 671 C C . GLY A 1 96 ? 13.989 -5.371 -21.240 1.00 95.50 96 GLY A C 1
ATOM 672 O O . GLY A 1 96 ? 15.122 -4.904 -21.354 1.00 95.50 96 GLY A O 1
ATOM 673 N N . TYR A 1 97 ? 13.401 -6.100 -22.178 1.00 93.81 97 TYR A N 1
ATOM 674 C CA . TYR A 1 97 ? 13.958 -6.328 -23.498 1.00 93.81 97 TYR A CA 1
ATOM 675 C C . TYR A 1 97 ? 12.929 -5.926 -24.548 1.00 93.81 97 TYR A C 1
ATOM 677 O O . TYR A 1 97 ? 11.766 -6.343 -24.516 1.00 93.81 97 TYR A O 1
ATOM 685 N N . ARG A 1 98 ? 13.349 -5.079 -25.484 1.00 95.25 98 ARG A N 1
ATOM 686 C CA . ARG A 1 98 ? 12.556 -4.732 -26.661 1.00 95.25 98 ARG A CA 1
ATOM 687 C C . ARG A 1 98 ? 12.989 -5.628 -27.816 1.00 95.25 98 ARG A C 1
ATOM 689 O O . ARG A 1 98 ? 14.166 -5.661 -28.152 1.00 95.25 98 ARG A O 1
ATOM 696 N N . PHE A 1 99 ? 12.039 -6.324 -28.431 1.00 91.75 99 PHE A N 1
ATOM 697 C CA . PHE A 1 99 ? 12.309 -7.210 -29.569 1.00 91.75 99 PHE A CA 1
ATOM 698 C C . PHE A 1 99 ? 12.203 -6.465 -30.903 1.00 91.75 99 PHE A C 1
ATOM 700 O O . PHE A 1 99 ? 12.961 -6.732 -31.829 1.00 91.75 99 PHE A O 1
ATOM 707 N N . ASN A 1 100 ? 11.264 -5.522 -30.995 1.00 89.25 100 ASN A N 1
ATOM 708 C CA . ASN A 1 100 ? 11.055 -4.615 -32.124 1.00 89.25 100 ASN A CA 1
ATOM 709 C C . ASN A 1 100 ? 10.212 -3.410 -31.656 1.00 89.25 100 ASN A C 1
ATOM 711 O O . ASN A 1 100 ? 9.895 -3.282 -30.471 1.00 89.25 100 ASN A O 1
ATOM 715 N N . ARG A 1 101 ? 9.819 -2.521 -32.569 1.00 86.06 101 ARG A N 1
ATOM 716 C CA . ARG A 1 101 ? 8.956 -1.357 -32.281 1.00 86.06 101 ARG A CA 1
ATOM 717 C C . ARG A 1 101 ? 7.609 -1.667 -31.615 1.00 86.06 101 ARG A C 1
ATOM 719 O O . ARG A 1 101 ? 7.029 -0.751 -31.040 1.00 86.06 101 ARG A O 1
ATOM 726 N N . TRP A 1 102 ? 7.113 -2.901 -31.679 1.00 89.31 102 TRP A N 1
ATOM 727 C CA . TRP A 1 102 ? 5.778 -3.272 -31.193 1.00 89.31 102 TRP A CA 1
ATOM 728 C C . TRP A 1 102 ? 5.802 -4.203 -29.978 1.00 89.31 102 TRP A C 1
ATOM 730 O O . TRP A 1 102 ? 4.872 -4.171 -29.180 1.00 89.31 102 TRP A O 1
ATOM 740 N N . ILE A 1 103 ? 6.855 -5.010 -29.812 1.00 94.44 103 ILE A N 1
ATOM 741 C CA . ILE A 1 103 ? 6.938 -6.040 -28.771 1.00 94.44 103 ILE A CA 1
ATOM 742 C C . ILE A 1 103 ? 8.048 -5.712 -27.775 1.00 94.44 103 ILE A C 1
ATOM 744 O O . ILE A 1 103 ? 9.221 -5.527 -28.122 1.00 94.44 103 ILE A O 1
ATOM 748 N N . ARG A 1 104 ? 7.661 -5.705 -26.501 1.00 94.62 104 ARG A N 1
ATOM 749 C CA . ARG A 1 104 ? 8.515 -5.461 -25.344 1.00 94.62 104 ARG A CA 1
ATOM 750 C C . ARG A 1 104 ? 8.055 -6.342 -24.190 1.00 94.62 104 ARG A C 1
ATOM 752 O O . ARG A 1 104 ? 6.857 -6.491 -23.976 1.00 94.62 104 ARG A O 1
ATOM 759 N N . VAL A 1 105 ? 9.018 -6.864 -23.442 1.00 96.94 105 VAL A N 1
ATOM 760 C CA . VAL A 1 105 ? 8.790 -7.554 -22.169 1.00 96.94 105 VAL A CA 1
ATOM 761 C C . VAL A 1 105 ? 9.565 -6.812 -21.088 1.00 96.94 105 VAL A C 1
ATOM 763 O O . VAL A 1 105 ? 10.701 -6.403 -21.321 1.00 96.94 105 VAL A O 1
ATOM 766 N N . GLU A 1 106 ? 8.946 -6.616 -19.929 1.00 96.75 106 GLU A N 1
ATOM 767 C CA . GLU A 1 106 ? 9.503 -5.864 -18.805 1.00 96.75 106 GLU A CA 1
ATOM 768 C C . GLU A 1 106 ? 9.186 -6.592 -17.496 1.00 96.75 106 GLU A C 1
ATOM 770 O O . GLU A 1 106 ? 8.076 -7.091 -17.314 1.00 96.75 106 GLU A O 1
ATOM 775 N N . ALA A 1 107 ? 10.165 -6.648 -16.600 1.00 97.31 107 ALA A N 1
ATOM 776 C CA . ALA A 1 107 ? 9.972 -6.962 -15.195 1.00 97.31 107 ALA A CA 1
ATOM 777 C C . ALA A 1 107 ? 10.015 -5.645 -14.412 1.00 97.31 107 ALA A C 1
ATOM 779 O O . ALA A 1 107 ? 10.997 -4.906 -14.513 1.00 97.31 107 ALA A O 1
ATOM 780 N N . LEU A 1 108 ? 8.952 -5.360 -13.659 1.00 96.62 108 LEU A N 1
ATOM 781 C CA . LEU A 1 108 ? 8.782 -4.144 -12.863 1.00 96.62 108 LEU A CA 1
ATOM 782 C C . LEU A 1 108 ? 8.779 -4.502 -11.372 1.00 96.62 108 LEU A C 1
ATOM 784 O O . LEU A 1 108 ? 8.078 -5.421 -10.950 1.00 96.62 108 LEU A O 1
ATOM 788 N N . LEU A 1 109 ? 9.534 -3.745 -10.584 1.00 96.31 109 LEU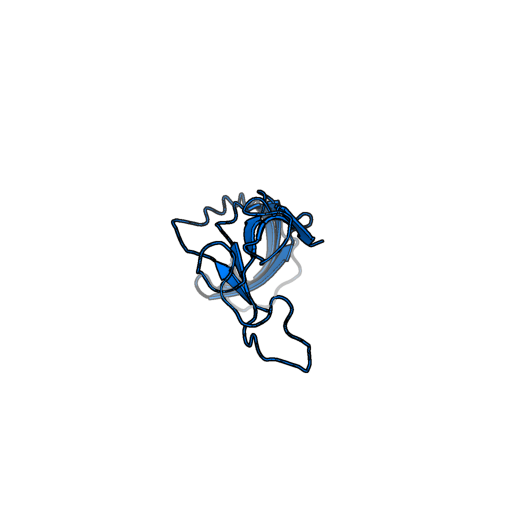 A N 1
ATOM 789 C CA . LEU A 1 109 ? 9.519 -3.740 -9.130 1.00 96.31 109 LEU A CA 1
ATOM 790 C C . LEU A 1 109 ? 9.040 -2.368 -8.654 1.00 96.31 109 LEU A C 1
ATOM 792 O O . LEU A 1 109 ? 9.606 -1.348 -9.037 1.00 96.31 109 LEU A O 1
ATOM 796 N N . SER A 1 110 ? 8.029 -2.357 -7.791 1.00 93.62 110 SER A N 1
ATOM 797 C CA . SER A 1 110 ? 7.545 -1.154 -7.115 1.00 93.62 110 SER A CA 1
ATOM 798 C C . SER A 1 110 ? 7.753 -1.315 -5.617 1.00 93.62 110 SER A C 1
ATOM 800 O O . SER A 1 110 ? 7.356 -2.328 -5.043 1.00 93.62 110 SER A O 1
ATOM 802 N N . TRP A 1 111 ? 8.339 -0.306 -4.984 1.00 90.81 111 TRP A N 1
ATOM 803 C CA . TRP A 1 111 ? 8.605 -0.268 -3.552 1.00 90.81 111 TRP A CA 1
ATOM 804 C C . TRP A 1 111 ? 7.991 0.985 -2.922 1.00 90.81 111 TRP A C 1
ATOM 806 O O . TRP A 1 111 ? 8.046 2.070 -3.500 1.00 90.81 111 TRP A O 1
ATOM 816 N N . ARG A 1 112 ? 7.377 0.806 -1.749 1.00 90.62 112 ARG A N 1
ATOM 817 C CA . ARG A 1 112 ? 6.686 1.827 -0.952 1.00 90.62 112 ARG A CA 1
ATOM 818 C C . ARG A 1 112 ? 7.186 1.690 0.495 1.00 90.62 112 ARG A C 1
ATOM 820 O O . ARG A 1 112 ? 6.739 0.761 1.159 1.00 90.62 112 ARG A O 1
ATOM 827 N N . PRO A 1 113 ? 8.165 2.497 0.939 1.00 82.50 113 PRO A N 1
ATOM 828 C CA . PRO A 1 113 ? 8.846 2.285 2.220 1.00 82.50 113 PRO A CA 1
ATOM 829 C C . PRO A 1 113 ? 8.010 2.655 3.453 1.00 82.50 113 PRO A C 1
ATOM 831 O O . PRO A 1 113 ? 8.230 2.073 4.508 1.00 82.50 113 PRO A O 1
ATOM 834 N N . ASP A 1 114 ? 7.052 3.576 3.316 1.00 83.06 114 ASP A N 1
ATOM 835 C CA . ASP A 1 114 ? 6.322 4.156 4.448 1.00 83.06 114 ASP A CA 1
ATOM 836 C C . ASP A 1 114 ? 4.811 4.156 4.162 1.00 83.06 114 ASP A C 1
ATOM 838 O O . ASP A 1 114 ? 4.266 5.122 3.625 1.00 83.06 114 ASP A O 1
ATOM 842 N N . LEU A 1 115 ? 4.134 3.040 4.455 1.00 86.19 115 LEU A N 1
ATOM 843 C CA . LEU A 1 115 ? 2.674 2.936 4.358 1.00 86.19 115 LEU A CA 1
ATOM 844 C C . LEU A 1 115 ? 2.051 2.973 5.752 1.00 86.19 115 LEU A C 1
ATOM 846 O O . LEU A 1 115 ? 1.969 1.956 6.442 1.00 86.19 115 LEU A O 1
ATOM 850 N N . ASP A 1 116 ? 1.563 4.147 6.135 1.00 89.62 116 ASP A N 1
ATOM 851 C CA . ASP A 1 116 ? 0.832 4.349 7.381 1.00 89.62 116 ASP A CA 1
ATOM 852 C C . ASP A 1 116 ? -0.674 4.326 7.131 1.00 89.62 116 ASP A C 1
ATOM 854 O O . ASP A 1 116 ? -1.200 5.075 6.311 1.00 89.62 116 ASP A O 1
ATOM 858 N N . PHE A 1 117 ? -1.378 3.446 7.837 1.00 90.31 117 PHE A N 1
ATOM 859 C CA . PHE A 1 117 ? -2.833 3.384 7.855 1.00 90.31 117 PHE A CA 1
ATOM 860 C C . PHE A 1 117 ? -3.378 4.114 9.078 1.00 90.31 117 PHE A C 1
ATOM 862 O O . PHE A 1 117 ? -2.940 3.863 10.204 1.00 90.31 117 PHE A O 1
ATOM 869 N N . SER A 1 118 ? -4.412 4.924 8.863 1.00 91.38 118 SER A N 1
ATOM 870 C CA . SER A 1 118 ? -5.189 5.571 9.918 1.00 91.38 118 SER A CA 1
ATOM 871 C C . SER A 1 118 ? -6.682 5.416 9.641 1.00 91.38 118 SER A C 1
ATOM 873 O O . SER A 1 118 ? -7.156 5.639 8.524 1.00 91.38 118 SER A O 1
ATOM 875 N N . GLY A 1 119 ? -7.446 5.013 10.655 1.00 91.44 119 GLY A N 1
ATOM 876 C CA . GLY A 1 119 ? -8.870 4.746 10.505 1.00 91.44 119 GLY A CA 1
ATOM 877 C C . GLY A 1 119 ? -9.638 4.671 11.817 1.00 91.44 119 GLY A C 1
ATOM 878 O O . GLY A 1 119 ? -9.142 5.012 12.892 1.00 91.44 119 GLY A O 1
ATOM 879 N N . GLN A 1 120 ? -10.882 4.220 11.708 1.00 92.00 120 GLN A N 1
ATOM 880 C CA . GLN A 1 120 ? -11.799 3.974 12.814 1.00 92.00 120 GLN A CA 1
ATOM 881 C C . GLN A 1 120 ? -12.329 2.544 12.737 1.00 92.00 120 GLN A C 1
ATOM 883 O O . GLN A 1 120 ? -12.653 2.056 11.651 1.00 92.00 120 GLN A O 1
ATOM 888 N N . SER A 1 121 ? -12.458 1.886 13.885 1.00 91.69 121 SER A N 1
ATOM 889 C CA . SER A 1 121 ? -13.203 0.634 13.999 1.00 91.69 121 SER A CA 1
ATOM 890 C C . SER A 1 121 ? -14.613 0.858 14.543 1.00 91.69 121 SER A C 1
ATOM 892 O O . SER A 1 121 ? -14.940 1.898 15.115 1.00 91.69 121 SER A O 1
ATOM 894 N N . ASN A 1 122 ? -15.480 -0.131 14.342 1.00 91.00 122 ASN A N 1
ATOM 895 C CA . ASN A 1 122 ? -16.855 -0.120 14.843 1.00 91.00 122 ASN A CA 1
ATOM 896 C C . ASN A 1 122 ? -17.093 -1.172 15.939 1.00 91.00 122 ASN A C 1
ATOM 898 O O . ASN A 1 122 ? -18.212 -1.666 16.091 1.00 91.00 122 ASN A O 1
ATOM 902 N N . PHE A 1 123 ? -16.067 -1.551 16.702 1.00 88.38 123 PHE A N 1
ATOM 903 C CA . PHE A 1 123 ? -16.185 -2.629 17.679 1.00 88.38 123 PHE A CA 1
ATOM 904 C C . PHE A 1 123 ? -17.131 -2.285 18.827 1.00 88.38 123 PHE A C 1
ATOM 906 O O . PHE A 1 123 ? -17.331 -1.132 19.220 1.00 88.38 123 PHE A O 1
ATOM 913 N N . LEU A 1 124 ? -17.708 -3.333 19.405 1.00 79.81 124 LEU A N 1
ATOM 914 C CA . LEU A 1 124 ? -18.540 -3.232 20.593 1.00 79.81 124 LEU A CA 1
ATOM 915 C C . LEU A 1 124 ? -17.613 -3.100 21.811 1.00 79.81 124 LEU A C 1
ATOM 917 O O . LEU A 1 124 ? -16.999 -4.074 22.236 1.00 79.81 124 LEU A O 1
ATOM 921 N N . GLY A 1 125 ? -17.458 -1.888 22.348 1.00 70.94 125 GLY A N 1
ATOM 922 C CA . GLY A 1 125 ? -16.534 -1.634 23.455 1.00 70.94 125 GLY A CA 1
ATOM 923 C C . GLY A 1 125 ? -16.777 -0.312 24.180 1.00 70.94 125 GLY A C 1
ATOM 924 O O . GLY A 1 125 ? -17.482 0.569 23.691 1.00 70.94 125 GLY A O 1
ATOM 925 N N . ALA A 1 126 ? -16.155 -0.166 25.355 1.00 67.88 126 ALA A N 1
ATOM 926 C CA . ALA A 1 126 ? -16.303 1.002 26.234 1.00 67.88 126 ALA A CA 1
ATOM 927 C C . ALA A 1 126 ? -15.828 2.327 25.606 1.00 67.88 126 ALA A C 1
ATOM 929 O O . ALA A 1 126 ? -16.211 3.397 26.068 1.00 67.88 126 ALA A O 1
ATOM 930 N N . ALA A 1 127 ? -15.030 2.256 24.538 1.00 68.00 127 ALA A N 1
ATOM 931 C CA . ALA A 1 127 ? -14.584 3.412 23.765 1.00 68.00 127 ALA A CA 1
ATOM 932 C C . ALA A 1 127 ? -15.716 4.094 22.960 1.00 68.00 127 ALA A C 1
ATOM 934 O O . ALA A 1 127 ? -15.524 5.179 22.414 1.00 68.00 127 ALA A O 1
ATOM 935 N N . GLY A 1 128 ? -16.915 3.498 22.897 1.00 72.06 128 GLY A N 1
ATOM 936 C CA . GLY A 1 128 ? -18.063 4.106 22.223 1.00 72.06 128 GLY A CA 1
ATOM 937 C C . GLY A 1 128 ? -17.849 4.225 20.705 1.00 72.06 128 GLY A C 1
ATOM 938 O O . GLY A 1 128 ? -17.240 3.328 20.121 1.00 72.06 128 GLY A O 1
ATOM 939 N N . PRO A 1 129 ? -18.367 5.280 20.044 1.00 73.06 129 PRO A N 1
ATOM 940 C CA . PRO A 1 129 ? -18.266 5.454 18.591 1.00 73.06 129 PRO A CA 1
ATOM 941 C C . PRO A 1 129 ? -1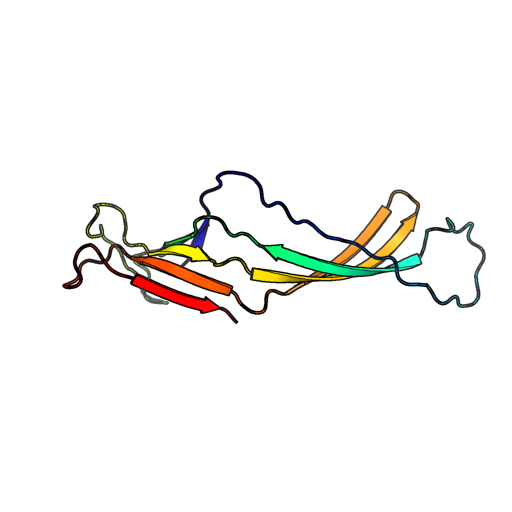6.887 5.916 18.092 1.00 73.06 129 PRO A C 1
ATOM 943 O O . PRO A 1 129 ? -16.664 5.897 16.888 1.00 73.06 129 PRO A O 1
ATOM 946 N N . ASN A 1 130 ? -15.980 6.344 18.977 1.00 79.50 130 ASN A N 1
ATOM 947 C CA . ASN A 1 130 ? -14.662 6.862 18.604 1.00 79.50 130 ASN A CA 1
ATOM 948 C C . ASN A 1 130 ? -13.580 5.832 18.946 1.00 79.50 130 ASN A C 1
ATOM 950 O O . ASN A 1 130 ? -13.176 5.709 20.104 1.00 79.50 130 ASN A O 1
ATOM 954 N N . GLN A 1 131 ? -13.144 5.072 17.946 1.00 85.50 131 GLN A N 1
ATOM 955 C CA . GLN A 1 131 ? -12.224 3.947 18.112 1.00 85.50 131 GLN A CA 1
ATOM 956 C C . GLN A 1 131 ? -11.101 4.042 17.073 1.00 85.50 131 GLN A C 1
ATOM 958 O O . GLN A 1 131 ? -11.147 3.353 16.050 1.00 85.50 131 GLN A O 1
ATOM 963 N N . PRO A 1 132 ? -10.103 4.91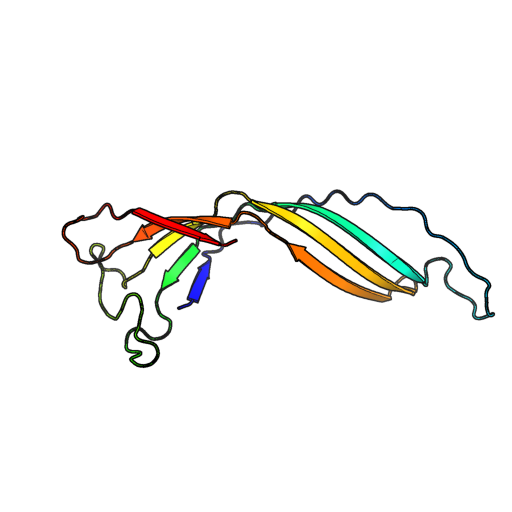8 17.298 1.00 88.50 132 PRO A N 1
ATOM 964 C CA . PRO A 1 132 ? -9.003 5.090 16.364 1.00 88.50 132 PRO A CA 1
ATOM 965 C C . PRO A 1 132 ? -8.151 3.829 16.286 1.00 88.50 132 PRO A C 1
ATOM 967 O O . PRO A 1 132 ? -7.777 3.239 17.301 1.00 88.50 132 PRO A O 1
ATOM 970 N N . VAL A 1 133 ? -7.821 3.447 15.059 1.00 88.69 133 VAL A N 1
ATOM 971 C CA . VAL A 1 133 ? -6.932 2.332 14.745 1.00 88.69 133 VAL A CA 1
ATOM 972 C C . VAL A 1 133 ? -5.884 2.805 13.750 1.00 88.69 133 VAL A C 1
ATOM 974 O O . VAL A 1 133 ? -6.179 3.603 12.861 1.00 88.69 133 VAL A O 1
ATOM 977 N N . GLY A 1 134 ? -4.661 2.311 13.899 1.00 89.12 134 GLY A N 1
ATOM 978 C CA . GLY A 1 134 ? -3.573 2.619 12.986 1.00 89.12 134 GLY A CA 1
ATOM 979 C C . GLY A 1 134 ? -2.611 1.453 12.853 1.00 89.12 134 GLY A C 1
ATOM 980 O O . GLY A 1 134 ? -2.535 0.596 13.737 1.00 89.12 134 GLY A O 1
ATOM 981 N N . ALA A 1 135 ? -1.906 1.411 11.732 1.00 84.69 135 ALA A N 1
ATOM 982 C CA . ALA A 1 135 ? -0.882 0.415 11.461 1.00 84.69 135 ALA A CA 1
ATOM 983 C C . ALA A 1 135 ? 0.209 1.028 10.587 1.00 84.69 135 ALA A C 1
ATOM 985 O O . ALA A 1 135 ? -0.102 1.720 9.625 1.00 84.69 135 ALA A O 1
ATOM 986 N N . ASN A 1 136 ? 1.464 0.728 10.900 1.00 83.31 136 ASN A N 1
ATOM 987 C CA . ASN A 1 136 ? 2.588 1.000 10.015 1.00 83.31 136 ASN A CA 1
ATOM 988 C C . ASN A 1 136 ? 2.933 -0.300 9.283 1.00 83.31 136 ASN A C 1
ATOM 990 O O . ASN A 1 136 ? 3.114 -1.343 9.921 1.00 83.31 136 ASN A O 1
ATOM 994 N N . VAL A 1 137 ? 2.964 -0.243 7.955 1.00 74.00 137 VAL A N 1
ATOM 995 C CA . VAL A 1 137 ? 3.297 -1.370 7.085 1.00 74.00 137 VAL A CA 1
ATOM 996 C C . VAL A 1 137 ? 4.590 -1.015 6.356 1.00 74.00 137 VAL A C 1
ATOM 998 O O . VAL A 1 137 ? 4.562 -0.407 5.288 1.00 74.00 137 VAL A O 1
ATOM 1001 N N . SER A 1 138 ? 5.713 -1.367 6.979 1.00 61.88 138 SER A N 1
ATOM 1002 C CA . SER A 1 138 ? 7.071 -1.247 6.432 1.00 61.88 138 SER A CA 1
ATOM 1003 C C . SER A 1 138 ? 7.674 -2.604 6.069 1.00 61.88 138 SER A C 1
ATOM 1005 O O . SER A 1 138 ? 7.278 -3.627 6.678 1.00 61.88 138 SER A O 1
#

Foldseek 3Di:
DDKDFDDDDDFDWPWDWDADDDDDDDDDDDPAAPQWFKGKTKTKGKTDWGKIKDADPDLPDVVVHGPQHADAFLVRHTWIWIWTWHIWMKIKMKMKGDRHPPDIDIDMDIDTQWTKTWTATRHDDPVHRGHIDIDTDD

Secondary structure (DSSP, 8-state):
-EEEE---S-------PPPPPPP------S---TT-EEEEEEEEEEE---EEEEE-SSTT-BTTBPSS-SSB-TTSSBS-EEEEEPPEEEEEEEEEEE-SSS-EEEEEEEE-S-EEEEEEE--SSTTTT--EEEEEE-

Sequence (138 aa):
MHARTTPHLALAILSLTLPLLAFSGPASHAQADPAAGPYGRLGGGIDWPESTGFADDNCASQRPAALFGCGAGNNGRPLEASGSFDPALVVEGAVGYRFNRWIRVEALLSWRPDLDFSGQSNFLGAAGPNQPVGANVS

pLDDT: mean 79.97, std 17.97, range [37.94, 97.31]